Protein AF-A0AAD1CFP6-F1 (afdb_monomer_lite)

Secondary structure (DSSP, 8-state):
----------EEEEE-HHHHHHHHHHTGGGGGGEEEEEE----SHHHHHHHHHH----HHHHHHHHHHT--S--HHHHHHH-B--SSSTTTT-BHHHHHHHHHHHH-SSHHHHHHHHHHHTT------EEEEEEEEEEEEETTEEEEEEEEEE--TT---

Radius of gyration: 17.4 Å; chains: 1; bounding box: 43×38×61 Å

Foldseek 3Di:
DDPPPPPLAQAEAEEWAQVQLVVLLVCLVVFASYAYEHAQPDLDFQLVVLCVVFNDGSCRGVLRSLLSLQPDDDPLSCLLQDQDPDDDDSHRHRRVRVQLVVCVVVDQASQVSVVVSCVSSVRRRNHRYFYWHWDWDWDDDPPDIDIDIDTDRDDGDDDD

InterPro domains:
  IPR002882 2-phospho-L-lactate transferase CofD [PF01933] (11-125)
  IPR010119 Gluconeogenesis factor [PTHR30135] (4-128)
  IPR038136 CofD-like domain superfamily [G3DSA:3.40.50.10680] (1-131)
  IPR038136 CofD-like domain superfamily [SSF142338] (8-125)

Structure (mmCIF, N/CA/C/O backbone):
data_AF-A0AAD1CFP6-F1
#
_entry.id   AF-A0AAD1CFP6-F1
#
loop_
_atom_site.group_PDB
_atom_site.id
_atom_site.type_symbol
_atom_site.label_atom_id
_atom_site.label_alt_id
_atom_site.label_comp_id
_atom_site.label_asym_id
_atom_site.label_entity_id
_atom_site.label_seq_id
_atom_site.pdbx_PDB_ins_code
_atom_site.Cartn_x
_atom_site.Cartn_y
_atom_site.Cartn_z
_atom_site.occupancy
_atom_site.B_iso_or_equiv
_atom_site.auth_seq_id
_atom_site.auth_comp_id
_atom_site.auth_asym_id
_atom_site.auth_atom_id
_atom_site.pdbx_PDB_model_num
ATOM 1 N N . MET A 1 1 ? -12.525 19.223 32.749 1.00 36.16 1 MET A N 1
ATOM 2 C CA . MET A 1 1 ? -12.379 17.835 32.262 1.00 36.16 1 MET A CA 1
ATOM 3 C C . MET A 1 1 ? -13.543 17.554 31.327 1.00 36.16 1 MET A C 1
ATOM 5 O O . MET A 1 1 ? -14.666 17.456 31.801 1.00 36.16 1 MET A O 1
ATOM 9 N N . VAL A 1 2 ? -13.318 17.545 30.011 1.00 38.16 2 VAL A N 1
ATOM 10 C CA . VAL A 1 2 ? -14.375 17.195 29.050 1.00 38.16 2 VAL A CA 1
ATOM 11 C C . VAL A 1 2 ? -14.460 15.676 29.011 1.00 38.16 2 VAL A C 1
ATOM 13 O O . VAL A 1 2 ? -13.515 15.008 28.607 1.00 38.16 2 VAL A O 1
ATOM 16 N N . ASN A 1 3 ? -15.576 15.146 29.498 1.00 40.00 3 A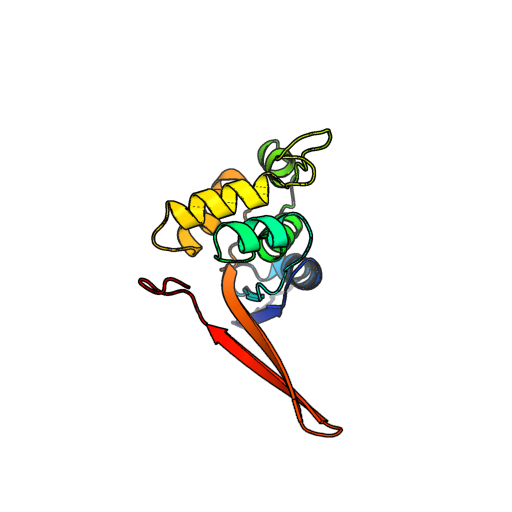SN A N 1
ATOM 17 C CA . ASN A 1 3 ? -15.894 13.729 29.458 1.00 40.00 3 ASN A CA 1
ATOM 18 C C . ASN A 1 3 ? -16.368 13.384 28.038 1.00 40.00 3 ASN A C 1
ATOM 20 O O . ASN A 1 3 ? -17.539 13.575 27.705 1.00 40.00 3 ASN A O 1
ATOM 24 N N . THR A 1 4 ? -15.460 12.952 27.164 1.00 45.81 4 THR A N 1
ATOM 25 C CA . THR A 1 4 ? -15.834 12.432 25.849 1.00 45.81 4 THR A CA 1
ATOM 26 C C . THR A 1 4 ? -16.224 10.968 25.999 1.00 45.81 4 THR A C 1
ATOM 28 O O . THR A 1 4 ? -15.408 10.064 25.858 1.00 45.81 4 THR A O 1
ATOM 31 N N . ASN A 1 5 ? -17.514 10.725 26.243 1.00 44.97 5 ASN A N 1
ATOM 32 C CA . ASN A 1 5 ? -18.151 9.472 25.847 1.00 44.97 5 ASN A CA 1
ATOM 33 C C . ASN A 1 5 ? -17.998 9.334 24.322 1.00 44.97 5 ASN A C 1
ATOM 35 O O . ASN A 1 5 ? -18.888 9.708 23.554 1.00 44.97 5 ASN A O 1
ATOM 39 N N . THR A 1 6 ? -16.846 8.855 23.854 1.00 50.62 6 THR A N 1
ATOM 40 C CA . THR A 1 6 ? -16.657 8.459 22.464 1.00 50.62 6 THR A CA 1
ATOM 41 C C . THR A 1 6 ? -17.505 7.217 22.257 1.00 50.62 6 THR A C 1
ATOM 43 O O . THR A 1 6 ? -17.129 6.095 22.585 1.00 50.62 6 THR A O 1
ATOM 46 N N . SER A 1 7 ? -18.716 7.435 21.742 1.00 53.25 7 SER A N 1
ATOM 47 C CA . SER A 1 7 ? -19.558 6.388 21.170 1.00 53.25 7 SER A CA 1
ATOM 48 C C . SER A 1 7 ? -18.679 5.389 20.417 1.00 53.25 7 SER A C 1
ATOM 50 O O . SER A 1 7 ? -17.833 5.823 19.633 1.00 53.25 7 SER A O 1
ATOM 52 N N . ASN A 1 8 ? -18.895 4.096 20.649 1.00 65.62 8 ASN A N 1
ATOM 53 C CA . ASN A 1 8 ? -18.212 2.946 20.050 1.00 65.62 8 ASN A CA 1
ATOM 54 C C . ASN A 1 8 ? -18.407 2.886 18.514 1.00 65.62 8 ASN A C 1
ATOM 56 O O . ASN A 1 8 ? -19.021 1.967 17.977 1.00 65.62 8 ASN A O 1
ATOM 60 N N . LYS A 1 9 ? -17.970 3.924 17.798 1.00 71.38 9 LYS A N 1
ATOM 61 C CA . LYS A 1 9 ? -18.155 4.111 16.362 1.00 71.38 9 LYS A CA 1
ATOM 62 C C . LYS A 1 9 ? -17.048 3.366 15.646 1.00 71.38 9 LYS A C 1
ATOM 64 O O . LYS A 1 9 ? -15.893 3.764 15.703 1.00 71.38 9 LYS A O 1
ATOM 69 N N . LYS A 1 10 ? -17.410 2.292 14.955 1.00 77.62 10 LYS A N 1
ATOM 70 C CA . LYS A 1 10 ? -16.525 1.622 14.003 1.00 77.62 10 LYS A CA 1
ATOM 71 C C . LYS A 1 10 ? -16.559 2.397 12.688 1.00 77.62 10 LYS A C 1
ATOM 73 O O . LYS A 1 10 ? -17.630 2.582 12.115 1.00 77.62 10 LYS A O 1
ATOM 78 N N . ILE A 1 11 ? -15.402 2.868 12.237 1.00 79.31 11 ILE A N 1
ATOM 79 C CA . ILE A 1 11 ? -15.246 3.670 11.022 1.00 79.31 11 ILE A CA 1
ATOM 80 C C . ILE A 1 11 ? -14.492 2.826 9.998 1.00 79.31 11 ILE A C 1
ATOM 82 O O . ILE A 1 11 ? -13.393 2.349 10.267 1.00 79.31 11 ILE A O 1
ATOM 86 N N . VAL A 1 12 ? -15.066 2.649 8.810 1.00 80.38 12 VAL A N 1
ATOM 87 C CA . VAL A 1 12 ? -14.399 1.966 7.695 1.00 80.38 12 VAL A CA 1
ATOM 88 C C . VAL A 1 12 ? -14.172 2.976 6.579 1.00 80.38 12 VAL A C 1
ATOM 90 O O . VAL A 1 12 ? -15.126 3.538 6.047 1.00 80.38 12 VAL A O 1
ATOM 93 N N . ALA A 1 13 ? -12.909 3.206 6.231 1.00 79.94 13 ALA A N 1
ATOM 94 C CA . ALA A 1 13 ? -12.512 4.056 5.119 1.00 79.94 13 ALA A CA 1
ATOM 95 C C . ALA A 1 13 ? -12.054 3.175 3.952 1.00 79.94 13 ALA A C 1
ATOM 97 O O . ALA A 1 13 ? -11.138 2.368 4.099 1.00 79.94 13 ALA A O 1
ATOM 98 N N . ILE A 1 14 ? -12.690 3.325 2.791 1.00 81.50 14 ILE A N 1
ATOM 99 C CA . ILE A 1 14 ? -12.383 2.553 1.582 1.00 81.50 14 ILE A CA 1
ATOM 100 C C . ILE A 1 14 ? -11.850 3.511 0.523 1.00 81.50 14 ILE A C 1
ATOM 102 O O . ILE A 1 14 ? -12.450 4.551 0.262 1.00 81.50 14 ILE A O 1
ATOM 106 N N . GLY A 1 15 ? -10.724 3.176 -0.097 1.00 80.06 15 GLY A N 1
ATOM 107 C CA . GLY A 1 15 ? -10.111 4.039 -1.103 1.00 80.06 15 GLY A CA 1
ATOM 108 C C . GLY A 1 15 ? -8.746 3.535 -1.537 1.00 80.06 15 GLY A C 1
ATOM 109 O O . GLY A 1 15 ? -8.427 2.368 -1.359 1.00 80.06 15 GLY A O 1
ATOM 110 N N . GLY A 1 16 ? -7.911 4.404 -2.097 1.00 78.69 16 GLY A N 1
ATOM 111 C CA . GLY A 1 16 ? -6.562 4.035 -2.518 1.00 78.69 16 GLY A CA 1
ATOM 112 C C . GLY A 1 16 ? -5.595 5.211 -2.496 1.00 78.69 16 GLY A C 1
ATOM 113 O O . GLY A 1 16 ? -5.985 6.372 -2.343 1.00 78.69 16 GLY A O 1
ATOM 114 N N . GLY A 1 17 ? -4.313 4.889 -2.654 1.00 76.38 17 GLY A N 1
ATOM 115 C CA . GLY A 1 17 ? -3.229 5.856 -2.787 1.00 76.38 17 GLY A CA 1
ATOM 116 C C . GLY A 1 17 ? -3.132 6.845 -1.624 1.00 76.38 17 GLY A C 1
ATOM 117 O O . GLY A 1 17 ? -3.337 6.501 -0.463 1.00 76.38 17 GLY A O 1
ATOM 118 N N . HIS A 1 18 ? -2.795 8.090 -1.955 1.00 80.56 18 HIS A N 1
ATOM 119 C CA . HIS A 1 18 ? -2.545 9.148 -0.976 1.00 80.56 18 HIS A CA 1
ATOM 120 C C . HIS A 1 18 ? -3.818 9.629 -0.268 1.00 80.56 18 HIS A C 1
ATOM 122 O O . HIS A 1 18 ? -3.755 10.017 0.894 1.00 80.56 18 HIS A O 1
ATOM 128 N N . GLY A 1 19 ? -4.969 9.610 -0.954 1.00 84.25 19 GLY A N 1
ATOM 129 C CA . GLY A 1 19 ? -6.230 10.116 -0.406 1.00 84.25 19 GLY A CA 1
ATOM 130 C C . GLY A 1 19 ? -6.687 9.315 0.810 1.00 84.25 19 GLY A C 1
ATOM 131 O O . GLY A 1 19 ? -6.961 9.893 1.858 1.00 84.25 19 GLY A O 1
ATOM 132 N N . LEU A 1 20 ? -6.676 7.982 0.695 1.00 85.25 20 LEU A N 1
ATOM 133 C CA . LEU A 1 20 ? -7.005 7.108 1.820 1.00 85.25 20 LEU A CA 1
ATOM 134 C C . LEU A 1 20 ? -5.994 7.261 2.965 1.00 85.25 20 LEU A C 1
ATOM 136 O O . LEU A 1 20 ? -6.404 7.379 4.114 1.00 85.25 20 LEU A O 1
ATOM 140 N N . GLY A 1 21 ? -4.694 7.334 2.656 1.00 82.31 21 GLY A N 1
ATOM 141 C CA . GLY A 1 21 ? -3.652 7.536 3.667 1.00 82.31 21 GLY A CA 1
ATOM 142 C C . GLY A 1 21 ? -3.842 8.819 4.484 1.00 82.31 21 GLY A C 1
ATOM 143 O O . GLY A 1 21 ? -3.745 8.783 5.706 1.00 82.31 21 GLY A O 1
ATOM 144 N N . ARG A 1 22 ? -4.202 9.934 3.833 1.00 86.19 22 ARG A N 1
ATOM 145 C CA . ARG A 1 22 ? -4.501 11.207 4.515 1.00 86.19 22 ARG A CA 1
ATOM 146 C C . ARG A 1 22 ? -5.748 11.137 5.390 1.00 86.19 22 ARG A C 1
ATOM 148 O O . ARG A 1 22 ? -5.724 11.648 6.503 1.00 86.19 22 ARG A O 1
ATOM 155 N N . ILE A 1 23 ? -6.817 10.499 4.907 1.00 85.81 23 ILE A N 1
ATOM 156 C CA . ILE A 1 23 ? -8.045 10.310 5.695 1.00 85.81 23 ILE A CA 1
ATOM 157 C C . ILE A 1 23 ? -7.736 9.485 6.943 1.00 85.81 23 ILE A C 1
ATOM 159 O O . ILE A 1 23 ? -8.099 9.882 8.045 1.00 85.81 23 ILE A O 1
ATOM 163 N N . LEU A 1 24 ? -7.024 8.370 6.782 1.00 83.88 24 LEU A N 1
ATOM 164 C CA . LEU A 1 24 ? -6.634 7.521 7.901 1.00 83.88 24 LEU A CA 1
ATOM 165 C C . LEU A 1 24 ? -5.747 8.285 8.891 1.00 83.88 24 LEU A C 1
ATOM 167 O O . LEU A 1 24 ? -6.045 8.276 10.079 1.00 83.88 24 LEU A O 1
ATOM 171 N N . SER A 1 25 ? -4.739 9.018 8.412 1.00 82.81 25 SER A N 1
ATOM 172 C CA . SER A 1 25 ? -3.896 9.870 9.260 1.00 82.81 25 SER A CA 1
ATOM 173 C C . SER A 1 25 ? -4.709 10.925 10.025 1.00 82.81 25 SER A C 1
ATOM 175 O O . SER A 1 25 ? -4.491 11.097 11.215 1.00 82.81 25 SER A O 1
ATOM 177 N N . SER A 1 26 ? -5.714 11.559 9.407 1.00 85.12 26 SER A N 1
ATOM 178 C CA . SER A 1 26 ? -6.598 12.513 10.104 1.00 85.12 26 SER A CA 1
ATOM 179 C C . SER A 1 26 ? -7.533 11.869 11.135 1.00 85.12 26 SER A C 1
ATOM 181 O O . SER A 1 26 ?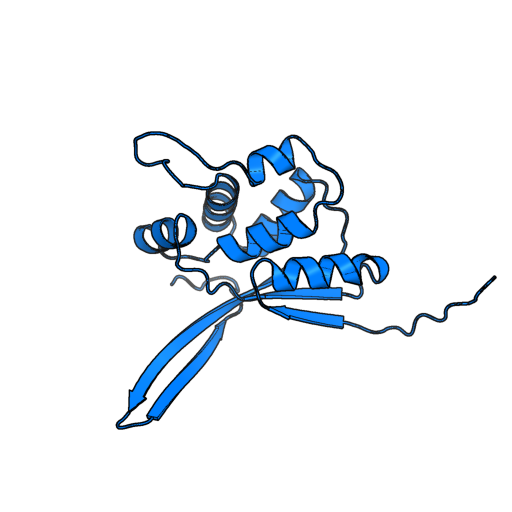 -8.060 12.550 12.008 1.00 85.12 26 SER A O 1
ATOM 183 N N . LEU A 1 27 ? -7.754 10.557 11.024 1.00 82.19 27 LEU A N 1
ATOM 184 C CA . LEU A 1 27 ? -8.569 9.766 11.942 1.00 82.19 27 LEU A CA 1
ATOM 185 C C . LEU A 1 27 ? -7.705 8.984 12.944 1.00 82.19 27 LEU A C 1
ATOM 187 O O . LEU A 1 27 ? -8.229 8.097 13.621 1.00 82.19 27 LEU A O 1
ATOM 191 N N . SER A 1 28 ? -6.407 9.292 13.060 1.00 77.75 28 SER A N 1
ATOM 192 C CA . SER A 1 28 ? -5.484 8.574 13.948 1.00 77.75 28 SER A CA 1
ATOM 193 C C . SER A 1 28 ? -5.951 8.565 15.406 1.00 77.75 28 SER A C 1
ATOM 195 O O . SER A 1 28 ? -5.771 7.560 16.092 1.00 77.75 28 SER A O 1
ATOM 197 N N . ASP A 1 29 ? -6.629 9.629 15.847 1.00 79.81 29 ASP A N 1
ATOM 198 C CA . ASP A 1 29 ? -7.173 9.786 17.206 1.00 79.81 29 ASP A CA 1
ATOM 199 C C . ASP A 1 29 ? -8.237 8.735 17.569 1.00 79.81 29 ASP A C 1
ATOM 201 O O . ASP A 1 29 ? -8.446 8.431 18.742 1.00 79.81 29 ASP A O 1
ATOM 205 N N . TYR A 1 30 ? -8.894 8.136 16.570 1.00 75.31 30 TYR A N 1
ATOM 206 C CA . TYR A 1 30 ? -9.867 7.055 16.767 1.00 75.31 30 TYR A CA 1
ATOM 207 C C . TYR A 1 30 ? -9.204 5.667 16.880 1.00 75.31 30 TYR A C 1
ATOM 209 O O . TYR A 1 30 ? -9.874 4.674 17.180 1.00 75.31 30 TYR A O 1
ATOM 217 N N . GLY A 1 31 ? -7.890 5.570 16.652 1.00 74.50 31 GLY A N 1
ATOM 218 C CA . GLY A 1 31 ? -7.092 4.364 16.873 1.00 74.50 31 GLY A CA 1
ATOM 219 C C . GLY A 1 31 ? -7.671 3.103 16.221 1.00 74.50 31 GLY A C 1
ATOM 220 O O . GLY A 1 31 ? -7.967 3.069 15.029 1.00 74.50 31 GLY A O 1
ATOM 221 N N . SER A 1 32 ? -7.856 2.043 17.015 1.00 72.06 32 SER A N 1
ATOM 222 C CA . SER A 1 32 ? -8.348 0.725 16.566 1.00 72.06 32 SER A CA 1
ATOM 223 C C . SER A 1 32 ? -9.811 0.706 16.104 1.00 72.06 32 SER A C 1
ATOM 225 O O . SER A 1 32 ? -10.319 -0.330 15.665 1.00 72.06 32 SER A O 1
ATOM 227 N N . GLN A 1 33 ? -10.524 1.827 16.216 1.00 72.94 33 GLN A N 1
ATOM 228 C CA . GLN A 1 33 ? -11.895 1.950 15.732 1.00 72.94 33 GLN A CA 1
ATOM 229 C C . GLN A 1 33 ? -11.967 2.235 14.228 1.00 72.94 33 GLN A C 1
ATOM 231 O O . GLN A 1 33 ? -13.043 2.094 13.645 1.00 72.94 33 GLN A O 1
ATOM 236 N N . VAL A 1 34 ? -10.843 2.592 13.600 1.00 73.69 34 VAL A N 1
ATOM 237 C CA . VAL A 1 34 ? -10.754 2.878 12.167 1.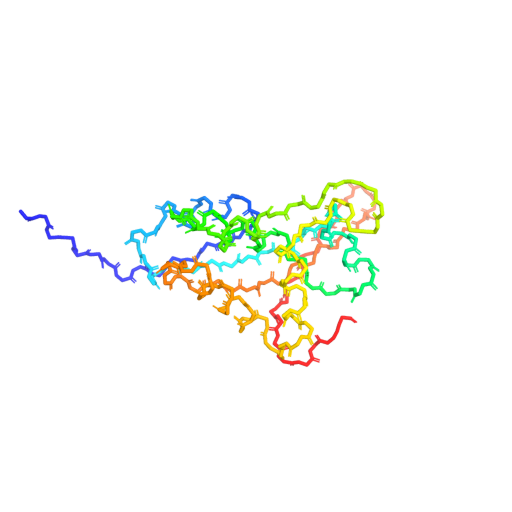00 73.69 34 VAL A CA 1
ATOM 238 C C . VAL A 1 34 ? -10.178 1.667 11.431 1.00 73.69 34 VAL A C 1
ATOM 240 O O . VAL A 1 34 ? -9.228 1.031 11.873 1.00 73.69 34 VAL A O 1
ATOM 243 N N . THR A 1 35 ? -10.763 1.308 10.296 1.00 78.00 35 THR A N 1
ATOM 244 C CA . THR A 1 35 ? -10.250 0.263 9.401 1.00 78.00 35 THR A CA 1
ATOM 245 C C . THR A 1 35 ? -10.089 0.843 8.008 1.00 78.00 35 THR A C 1
ATOM 247 O O . THR A 1 35 ? -11.019 1.443 7.469 1.00 78.00 35 THR A O 1
ATOM 250 N N . GLY A 1 36 ? -8.901 0.673 7.434 1.00 77.44 36 GLY A N 1
ATOM 251 C CA . GLY A 1 36 ? -8.601 1.088 6.071 1.00 77.44 36 GLY A CA 1
ATOM 252 C C . GLY A 1 36 ? -8.726 -0.092 5.120 1.00 77.44 36 GLY A C 1
ATOM 253 O O . GLY A 1 36 ? -8.019 -1.082 5.283 1.00 77.44 36 GLY A O 1
ATOM 254 N N . ILE A 1 37 ? -9.587 0.018 4.113 1.00 79.50 37 ILE A N 1
ATOM 255 C CA . ILE A 1 37 ? -9.662 -0.943 3.012 1.00 79.50 37 ILE A CA 1
ATOM 256 C C . ILE A 1 37 ? -9.013 -0.309 1.786 1.00 79.50 37 ILE A C 1
ATOM 258 O O . ILE A 1 37 ? -9.570 0.605 1.170 1.00 79.50 37 ILE A O 1
ATOM 262 N N . VAL A 1 38 ? -7.822 -0.795 1.438 1.00 78.31 38 VAL A N 1
ATOM 263 C CA . VAL A 1 38 ? -7.041 -0.253 0.323 1.00 78.31 38 VAL A CA 1
ATOM 264 C C . VAL A 1 38 ? -7.394 -0.998 -0.962 1.00 78.31 38 VAL A C 1
ATOM 266 O O . VAL A 1 38 ? -7.097 -2.183 -1.104 1.00 78.31 38 VAL A O 1
ATOM 269 N N . ALA A 1 39 ? -7.986 -0.279 -1.913 1.00 76.06 39 ALA A N 1
ATOM 270 C CA . ALA A 1 39 ? -8.206 -0.705 -3.284 1.00 76.06 39 ALA A CA 1
ATOM 271 C C . ALA A 1 39 ? -6.899 -0.605 -4.083 1.00 76.06 39 ALA A C 1
ATOM 273 O O . ALA A 1 39 ? -6.336 0.477 -4.270 1.00 76.06 39 ALA A O 1
ATOM 274 N N . THR A 1 40 ? -6.411 -1.740 -4.578 1.00 71.31 40 THR A N 1
ATOM 275 C CA . THR A 1 40 ? -5.143 -1.836 -5.318 1.00 71.31 40 THR A CA 1
ATOM 276 C C . THR A 1 40 ? -5.369 -1.787 -6.828 1.00 71.31 40 THR A 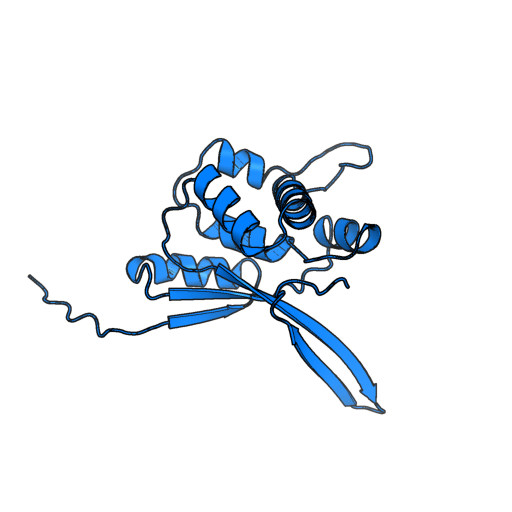C 1
ATOM 278 O O . THR A 1 40 ? -5.357 -2.797 -7.531 1.00 71.31 40 THR A O 1
ATOM 281 N N . THR A 1 41 ? -5.602 -0.580 -7.345 1.00 68.62 41 THR A N 1
ATOM 282 C CA . THR A 1 41 ? -5.882 -0.357 -8.778 1.00 68.62 41 THR A CA 1
ATOM 283 C C . THR A 1 41 ? -4.704 0.262 -9.535 1.00 68.62 41 THR A C 1
ATOM 285 O O . THR A 1 41 ? -4.814 0.526 -10.731 1.00 68.62 41 THR A O 1
ATOM 288 N N . ASP A 1 42 ? -3.567 0.464 -8.859 1.00 69.81 42 ASP A N 1
ATOM 289 C CA . ASP A 1 42 ? -2.366 1.062 -9.442 1.00 69.81 42 ASP A CA 1
ATOM 290 C C . ASP A 1 42 ? -1.715 0.123 -10.466 1.00 69.81 42 ASP A C 1
ATOM 292 O O . ASP A 1 42 ? -1.232 -0.954 -10.127 1.00 69.81 42 ASP A O 1
ATOM 296 N N . ASN A 1 43 ? -1.662 0.556 -11.722 1.00 64.25 43 ASN A N 1
ATOM 297 C CA . ASN A 1 43 ? -0.993 -0.162 -12.808 1.00 64.25 43 ASN A CA 1
ATOM 298 C C . ASN A 1 43 ? 0.158 0.659 -13.417 1.00 64.25 43 ASN A C 1
ATOM 300 O O . ASN A 1 43 ? 0.648 0.320 -14.491 1.00 64.25 43 ASN A O 1
ATOM 304 N N . GLY A 1 44 ? 0.581 1.754 -12.774 1.00 70.75 44 GLY A N 1
ATOM 305 C CA . GLY A 1 44 ? 1.584 2.675 -13.309 1.00 70.75 44 GLY A CA 1
ATOM 306 C C . GLY A 1 44 ? 3.008 2.422 -12.802 1.00 70.75 44 GLY A C 1
ATOM 307 O O . GLY A 1 44 ? 3.229 1.873 -11.721 1.00 70.75 44 GLY A O 1
ATOM 308 N N . GLY A 1 45 ? 4.004 2.861 -13.579 1.00 83.69 45 GLY A N 1
ATOM 309 C CA . GLY A 1 45 ? 5.411 2.932 -13.166 1.00 83.69 45 GLY A CA 1
ATOM 310 C C . GLY A 1 45 ? 5.978 1.617 -12.616 1.00 83.69 45 GLY A C 1
ATOM 311 O O . GLY A 1 45 ? 5.893 0.570 -13.252 1.00 83.69 45 GLY A O 1
ATOM 312 N N . SER A 1 46 ? 6.572 1.677 -11.419 1.00 82.44 46 SER A N 1
ATOM 313 C CA . SER A 1 46 ? 7.161 0.511 -10.743 1.00 82.44 46 SER A CA 1
ATOM 314 C C . SER A 1 46 ? 6.139 -0.598 -10.477 1.00 82.44 46 SER A C 1
ATOM 316 O O . SER A 1 46 ? 6.455 -1.761 -10.711 1.00 82.44 46 SER A O 1
ATOM 318 N N . THR A 1 47 ? 4.933 -0.248 -10.017 1.00 82.81 47 THR A N 1
ATOM 319 C CA . THR A 1 47 ? 3.860 -1.206 -9.708 1.00 82.81 47 THR A CA 1
ATOM 320 C C . THR A 1 47 ? 3.390 -1.921 -10.974 1.00 82.81 47 THR A C 1
ATOM 322 O O . THR A 1 47 ? 3.275 -3.143 -10.989 1.00 82.81 47 THR A O 1
ATOM 325 N N . GLY A 1 48 ? 3.195 -1.164 -12.060 1.00 83.31 48 GLY A N 1
ATOM 326 C CA . GLY A 1 48 ? 2.810 -1.701 -13.365 1.00 83.31 48 GLY A CA 1
ATOM 327 C C . GLY A 1 48 ? 3.826 -2.686 -13.933 1.00 83.31 48 GLY A C 1
ATOM 328 O O . GLY A 1 48 ? 3.445 -3.768 -14.368 1.00 83.31 48 GLY A O 1
ATOM 329 N N . ARG A 1 49 ? 5.124 -2.354 -13.869 1.00 86.50 49 ARG A N 1
ATOM 330 C CA . ARG A 1 49 ? 6.191 -3.252 -14.342 1.00 86.50 49 ARG A CA 1
ATOM 331 C C . ARG A 1 49 ? 6.252 -4.554 -13.551 1.00 86.50 49 ARG A C 1
ATOM 333 O O . ARG A 1 49 ? 6.309 -5.617 -14.152 1.00 86.50 49 ARG A O 1
ATOM 340 N N . ILE A 1 50 ? 6.186 -4.478 -12.219 1.00 84.06 50 ILE A N 1
ATOM 341 C CA . ILE A 1 50 ? 6.150 -5.665 -11.347 1.00 84.06 50 ILE A CA 1
ATOM 342 C C . ILE A 1 50 ? 4.973 -6.563 -11.741 1.00 84.06 50 ILE A C 1
ATOM 344 O O . ILE A 1 50 ? 5.163 -7.755 -11.974 1.00 84.06 50 ILE A O 1
ATOM 348 N N . ARG A 1 51 ? 3.782 -5.970 -11.885 1.00 80.94 51 ARG A N 1
ATOM 349 C CA . ARG A 1 51 ? 2.55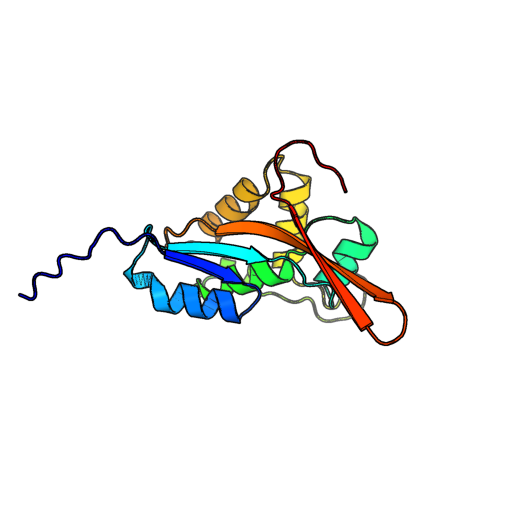3 -6.688 -12.226 1.00 80.94 51 ARG A CA 1
ATOM 350 C C . ARG A 1 51 ? 2.584 -7.298 -13.627 1.00 80.94 51 ARG A C 1
ATOM 352 O O . ARG A 1 51 ? 2.060 -8.389 -13.816 1.00 80.94 51 ARG A O 1
ATOM 359 N N . ALA A 1 52 ? 3.193 -6.619 -14.596 1.00 81.75 52 ALA A N 1
ATOM 360 C CA . ALA A 1 52 ? 3.365 -7.145 -15.948 1.00 81.75 52 ALA A CA 1
ATOM 361 C C . ALA A 1 52 ? 4.306 -8.359 -15.980 1.00 81.75 52 ALA A C 1
ATOM 363 O O . ALA A 1 52 ? 4.068 -9.280 -16.753 1.00 81.75 52 ALA A O 1
ATOM 364 N N . CYS A 1 53 ? 5.341 -8.378 -15.132 1.00 80.69 53 CYS A N 1
ATOM 365 C CA . CYS A 1 53 ? 6.313 -9.470 -15.102 1.00 80.69 53 CYS A CA 1
ATOM 366 C C . CYS A 1 53 ? 5.828 -10.711 -14.340 1.00 80.69 53 CYS A C 1
ATOM 368 O O . CYS A 1 53 ? 6.125 -11.820 -14.767 1.00 80.69 53 CYS A O 1
ATOM 370 N N . GLN A 1 54 ? 5.129 -10.548 -13.211 1.00 76.69 54 GLN A N 1
ATOM 371 C CA . GLN A 1 54 ? 4.799 -11.679 -12.323 1.00 76.69 54 GLN A CA 1
ATOM 372 C C . GLN A 1 54 ? 3.323 -11.766 -11.904 1.00 76.69 54 GLN A C 1
ATOM 374 O O . GLN A 1 54 ? 2.959 -12.617 -11.098 1.00 76.69 54 GLN A O 1
ATOM 379 N N . GLY A 1 55 ? 2.456 -10.891 -12.421 1.00 76.00 55 GLY A N 1
ATOM 380 C CA . GLY A 1 55 ? 1.090 -10.760 -11.915 1.00 76.00 55 GLY A CA 1
ATOM 381 C C . GLY A 1 55 ? 1.072 -10.182 -10.497 1.00 76.00 55 GLY A C 1
ATOM 382 O O . GLY A 1 55 ? 1.941 -9.395 -10.126 1.00 76.00 55 GLY A O 1
ATOM 383 N N . GLY A 1 56 ? 0.071 -10.541 -9.694 1.00 75.38 56 GLY A N 1
ATOM 384 C CA . GLY A 1 56 ? 0.068 -10.178 -8.275 1.00 75.38 56 GLY A CA 1
ATOM 385 C C . GLY A 1 56 ? -0.707 -8.913 -7.897 1.00 75.38 56 GLY A C 1
ATOM 386 O O . GLY A 1 56 ? -1.383 -8.268 -8.711 1.00 75.38 56 GLY A O 1
ATOM 387 N N . ILE A 1 57 ? -0.597 -8.573 -6.609 1.00 73.12 57 ILE A N 1
ATOM 388 C CA . ILE A 1 57 ? -1.172 -7.364 -6.015 1.00 73.12 57 ILE A CA 1
ATOM 389 C C . ILE A 1 57 ? -0.382 -6.129 -6.464 1.00 73.12 57 ILE A C 1
ATOM 391 O O . ILE A 1 57 ? 0.845 -6.076 -6.409 1.00 73.12 57 ILE A O 1
ATOM 395 N N . ALA A 1 58 ? -1.108 -5.075 -6.833 1.00 77.75 58 ALA A N 1
ATOM 396 C CA . ALA A 1 58 ? -0.542 -3.752 -7.047 1.00 77.75 58 ALA A CA 1
ATOM 397 C C . ALA A 1 58 ? -0.208 -3.060 -5.709 1.00 77.75 58 ALA A C 1
ATOM 399 O O . ALA A 1 58 ? -1.038 -2.361 -5.124 1.00 77.75 58 ALA A O 1
ATOM 400 N N . TRP A 1 59 ? 1.024 -3.237 -5.227 1.00 82.19 59 TRP A N 1
ATOM 401 C CA . TRP A 1 59 ? 1.468 -2.754 -3.911 1.00 82.19 59 TRP A CA 1
ATOM 402 C C . TRP A 1 59 ? 1.629 -1.231 -3.779 1.00 82.19 59 TRP A C 1
ATOM 404 O O . TRP A 1 59 ? 1.648 -0.717 -2.660 1.00 82.19 59 TRP A O 1
ATOM 414 N N . GLY A 1 60 ? 1.686 -0.484 -4.886 1.00 85.94 60 GLY A N 1
ATOM 415 C CA . GLY A 1 60 ? 1.980 0.954 -4.883 1.00 85.94 60 GLY A CA 1
ATOM 416 C C . GLY A 1 60 ? 1.023 1.810 -4.049 1.00 85.94 60 GLY A C 1
ATOM 417 O O . GLY A 1 60 ? 1.468 2.704 -3.324 1.00 85.94 60 GLY A O 1
ATOM 418 N N . TYR A 1 61 ? -0.284 1.542 -4.112 1.00 84.00 61 TYR A N 1
ATOM 419 C CA . TYR A 1 61 ? -1.274 2.263 -3.303 1.00 84.00 61 TYR A CA 1
ATOM 420 C C . TYR A 1 61 ? -1.228 1.886 -1.827 1.00 84.00 61 TYR A C 1
ATOM 422 O O . TYR A 1 61 ? -1.338 2.777 -0.989 1.00 84.00 61 TYR A O 1
ATOM 430 N N . THR A 1 62 ? -0.993 0.616 -1.507 1.00 81.31 62 THR A N 1
ATOM 431 C CA . THR A 1 62 ? -0.815 0.161 -0.123 1.00 81.31 62 THR A CA 1
ATOM 432 C C . THR A 1 62 ? 0.433 0.771 0.496 1.00 81.31 62 THR A C 1
ATOM 434 O O . THR A 1 62 ? 0.352 1.336 1.582 1.00 81.31 62 THR A O 1
ATOM 437 N N . ARG A 1 63 ? 1.562 0.763 -0.222 1.00 87.19 63 ARG A N 1
ATOM 438 C CA . ARG A 1 63 ? 2.798 1.428 0.204 1.00 87.19 63 ARG A CA 1
ATOM 439 C C . ARG A 1 63 ? 2.574 2.918 0.458 1.00 87.19 63 ARG A C 1
ATOM 441 O O . ARG A 1 63 ? 2.925 3.403 1.525 1.00 87.19 63 ARG A O 1
ATOM 448 N N . ASN A 1 64 ? 1.952 3.630 -0.488 1.00 86.25 64 ASN A N 1
ATOM 449 C CA . ASN A 1 64 ? 1.611 5.046 -0.311 1.00 86.25 64 ASN A CA 1
ATOM 450 C C . ASN A 1 64 ? 0.762 5.271 0.942 1.00 86.25 64 ASN A C 1
ATOM 452 O O . ASN A 1 64 ? 1.035 6.188 1.707 1.00 86.25 64 ASN A O 1
ATOM 456 N N . CYS A 1 65 ? -0.254 4.432 1.146 1.00 83.00 65 CYS A N 1
ATOM 457 C CA . CYS A 1 65 ? -1.116 4.508 2.314 1.00 83.00 65 CYS A CA 1
ATOM 458 C C . CYS A 1 65 ? -0.304 4.334 3.601 1.00 83.00 65 CYS A C 1
ATOM 460 O O . CYS A 1 65 ? -0.383 5.202 4.459 1.00 83.00 65 CYS A O 1
ATOM 462 N N . ILE A 1 66 ? 0.517 3.280 3.704 1.00 81.88 66 ILE A N 1
ATOM 463 C CA . ILE A 1 66 ? 1.390 3.022 4.861 1.00 81.88 66 ILE A CA 1
ATOM 464 C C . ILE A 1 66 ? 2.318 4.211 5.113 1.00 81.88 66 ILE A C 1
ATOM 466 O O . ILE A 1 66 ? 2.423 4.656 6.248 1.00 81.88 66 ILE A O 1
ATOM 470 N N . ASN A 1 67 ? 2.934 4.767 4.068 1.00 84.75 67 ASN A N 1
ATOM 471 C CA . ASN A 1 67 ? 3.840 5.903 4.206 1.00 84.75 67 ASN A CA 1
ATOM 472 C C . ASN A 1 67 ? 3.158 7.149 4.791 1.00 84.75 67 ASN A C 1
ATOM 474 O O . ASN A 1 67 ? 3.752 7.855 5.594 1.00 84.75 67 ASN A O 1
ATOM 478 N N . GLN A 1 68 ? 1.895 7.412 4.438 1.00 83.56 68 GLN A N 1
ATOM 479 C CA . GLN A 1 68 ? 1.139 8.527 5.027 1.00 83.56 68 GLN A CA 1
ATOM 480 C C . GLN A 1 68 ? 0.791 8.308 6.509 1.00 83.56 68 GLN A C 1
ATOM 482 O O . GLN A 1 68 ? 0.415 9.262 7.180 1.00 83.56 68 GLN A O 1
ATOM 487 N N . LEU A 1 69 ? 0.900 7.077 7.017 1.00 78.12 69 LEU A N 1
ATOM 488 C CA . LEU A 1 69 ? 0.691 6.760 8.433 1.00 78.12 69 LEU A CA 1
ATOM 489 C C . LEU A 1 69 ? 1.982 6.847 9.258 1.00 78.12 69 LEU A C 1
ATOM 491 O O . LEU A 1 69 ? 1.929 6.723 10.479 1.00 78.12 69 LEU A O 1
ATOM 495 N N . ILE A 1 70 ? 3.140 7.033 8.618 1.00 80.88 70 ILE A N 1
ATOM 496 C CA . ILE A 1 70 ? 4.419 7.192 9.312 1.00 80.88 70 ILE A CA 1
ATOM 497 C C . ILE A 1 70 ? 4.471 8.609 9.886 1.00 80.88 70 ILE A C 1
ATOM 499 O O . ILE A 1 70 ? 4.600 9.583 9.148 1.00 80.88 70 ILE A O 1
ATOM 503 N N . THR A 1 71 ? 4.375 8.723 11.209 1.00 75.56 71 THR A N 1
ATOM 504 C CA . THR A 1 71 ? 4.451 10.008 11.922 1.00 75.56 71 THR A CA 1
ATOM 505 C C . THR A 1 71 ? 5.887 10.414 12.243 1.00 75.56 71 THR A C 1
ATOM 507 O O . THR A 1 71 ? 6.193 11.602 12.289 1.00 75.56 71 THR A O 1
ATOM 510 N N . GLU A 1 72 ? 6.778 9.437 12.433 1.00 80.06 72 GLU A N 1
ATOM 511 C CA . GLU A 1 72 ? 8.184 9.655 12.776 1.00 80.06 72 GLU A CA 1
ATOM 512 C C . GLU A 1 72 ? 9.105 9.086 11.686 1.00 80.06 72 GLU A C 1
ATOM 514 O O . GLU A 1 72 ? 9.113 7.872 11.451 1.00 80.06 72 GLU A O 1
ATOM 519 N N . PRO A 1 73 ? 9.896 9.932 11.002 1.00 81.19 73 PRO A N 1
ATOM 520 C CA . PRO A 1 73 ? 10.878 9.465 10.035 1.00 81.19 73 PRO A CA 1
ATOM 521 C C . PRO A 1 73 ? 11.911 8.534 10.679 1.00 81.19 73 PRO A C 1
ATOM 523 O O . PRO A 1 73 ? 12.476 8.829 11.729 1.00 81.19 73 PRO A O 1
ATOM 526 N N . SER A 1 74 ? 12.210 7.423 10.013 1.00 85.06 74 SER A N 1
ATOM 527 C CA . SER A 1 74 ? 13.222 6.458 10.434 1.00 85.06 74 SER A CA 1
ATOM 528 C C . SER A 1 74 ? 14.039 5.973 9.240 1.00 85.06 74 SER A C 1
ATOM 530 O O . SER A 1 74 ? 13.674 6.170 8.081 1.00 85.06 74 SER A O 1
ATOM 532 N N . VAL A 1 75 ? 15.148 5.277 9.502 1.00 86.50 75 VAL A N 1
ATOM 533 C CA . VAL A 1 75 ? 15.896 4.597 8.431 1.00 86.50 75 VAL A CA 1
ATOM 534 C C . VAL A 1 75 ? 14.993 3.616 7.677 1.00 86.50 75 VAL A C 1
ATOM 536 O O . VAL A 1 75 ? 15.049 3.555 6.451 1.00 86.50 75 VAL A O 1
ATOM 539 N N . GLY A 1 76 ? 14.095 2.924 8.386 1.00 86.19 76 GLY A N 1
ATOM 540 C CA . GLY A 1 76 ? 13.098 2.049 7.774 1.00 86.19 76 GLY A CA 1
ATOM 541 C C . GLY A 1 76 ? 12.179 2.798 6.807 1.00 86.19 76 GLY A C 1
ATOM 542 O O . GLY A 1 76 ? 12.007 2.355 5.672 1.00 86.19 76 GLY A O 1
ATOM 543 N N . SER A 1 77 ? 11.638 3.955 7.207 1.00 85.25 77 SER A N 1
ATOM 544 C CA . SER A 1 77 ? 10.751 4.743 6.337 1.00 85.25 77 SER A CA 1
ATOM 545 C C . SER A 1 77 ? 11.485 5.300 5.117 1.00 85.25 77 SER A C 1
ATOM 547 O O . SER A 1 77 ? 10.939 5.299 4.016 1.00 85.25 77 SER A O 1
ATOM 549 N N . MET A 1 78 ? 12.752 5.699 5.275 1.00 88.06 78 MET A N 1
ATOM 550 C CA . MET A 1 78 ? 13.591 6.139 4.156 1.00 88.06 78 MET A CA 1
ATOM 551 C C . MET A 1 78 ? 13.846 5.013 3.148 1.00 88.06 78 MET A C 1
ATOM 553 O O . MET A 1 78 ? 13.739 5.234 1.943 1.00 88.06 78 MET A O 1
ATOM 557 N N . ILE A 1 79 ? 14.143 3.802 3.627 1.00 90.44 79 ILE A N 1
ATOM 558 C CA . ILE A 1 79 ? 14.333 2.615 2.781 1.00 90.44 79 ILE A CA 1
ATOM 559 C C . ILE A 1 79 ? 13.028 2.255 2.060 1.00 90.44 79 ILE A C 1
ATOM 561 O O . ILE A 1 79 ? 13.040 1.951 0.868 1.00 90.44 79 ILE A O 1
ATOM 565 N N . PHE A 1 80 ? 11.893 2.334 2.752 1.00 89.00 80 PHE A N 1
ATOM 566 C CA . PHE A 1 80 ? 10.584 2.010 2.187 1.00 89.00 80 PHE A CA 1
ATOM 567 C C . PHE A 1 80 ? 10.165 2.977 1.065 1.00 89.00 80 PHE A C 1
ATOM 569 O O . PHE A 1 80 ? 9.619 2.565 0.036 1.00 89.00 80 PHE A O 1
ATOM 576 N N . GLU A 1 81 ? 10.503 4.259 1.202 1.00 90.31 81 GLU A N 1
ATOM 577 C CA . GLU A 1 81 ? 10.253 5.278 0.178 1.00 90.31 81 GLU A CA 1
ATOM 578 C C . GLU A 1 81 ? 11.332 5.344 -0.908 1.00 90.31 81 GLU A C 1
ATOM 580 O O . GLU A 1 81 ? 11.121 5.974 -1.952 1.00 90.31 81 GLU A O 1
ATOM 585 N N . TYR A 1 82 ? 12.466 4.666 -0.713 1.00 92.94 82 TYR A N 1
ATOM 586 C CA . TYR A 1 82 ? 13.591 4.743 -1.630 1.00 92.94 82 TYR A CA 1
ATOM 587 C C . TYR A 1 82 ? 13.182 4.348 -3.051 1.00 92.94 82 TYR A C 1
ATOM 589 O O . TYR A 1 82 ? 12.606 3.285 -3.304 1.00 92.94 82 TYR A O 1
ATOM 597 N N . ARG A 1 83 ? 13.496 5.227 -4.005 1.00 93.62 83 ARG A N 1
ATOM 598 C CA . ARG A 1 83 ? 13.321 4.982 -5.434 1.00 93.62 83 ARG A CA 1
ATOM 599 C C . ARG A 1 83 ? 14.687 4.922 -6.087 1.00 93.62 83 ARG A C 1
ATOM 601 O O . ARG A 1 83 ? 15.417 5.911 -6.075 1.00 93.62 83 ARG A O 1
ATOM 608 N N . PHE A 1 84 ? 14.982 3.783 -6.698 1.00 94.19 84 PHE A N 1
ATOM 609 C CA . PHE A 1 84 ? 16.190 3.595 -7.482 1.00 94.19 84 PHE A CA 1
ATOM 610 C C . PHE A 1 84 ? 16.227 4.612 -8.628 1.00 94.19 84 PHE A C 1
ATOM 612 O O . PHE A 1 84 ? 15.244 4.794 -9.354 1.00 94.19 84 PHE A O 1
ATOM 619 N N . ARG A 1 85 ? 17.373 5.274 -8.777 1.00 93.25 85 ARG A N 1
ATOM 620 C CA . ARG A 1 85 ? 17.680 6.205 -9.865 1.00 93.25 85 ARG A CA 1
ATOM 621 C C . ARG A 1 85 ? 18.951 5.722 -10.550 1.00 93.25 85 ARG A C 1
ATOM 623 O O . ARG A 1 85 ? 19.869 5.283 -9.865 1.00 93.25 85 ARG A O 1
ATOM 630 N N . GLY A 1 86 ? 19.011 5.822 -11.872 1.00 90.19 86 GLY A N 1
ATOM 631 C CA . GLY A 1 86 ? 20.196 5.456 -12.644 1.00 90.19 86 GLY A CA 1
ATOM 632 C C . GLY A 1 86 ? 19.829 4.698 -13.909 1.00 90.19 86 GLY A C 1
ATOM 633 O O . GLY A 1 86 ? 18.739 4.869 -14.442 1.00 90.19 86 GLY A O 1
ATOM 634 N N . ASN A 1 87 ? 20.732 3.843 -14.374 1.00 88.00 87 ASN A N 1
ATOM 635 C CA . ASN A 1 87 ? 20.518 2.994 -15.542 1.00 88.00 87 ASN A CA 1
ATOM 636 C C . ASN A 1 87 ? 20.362 1.529 -15.102 1.00 88.00 87 ASN A C 1
ATOM 638 O O . ASN A 1 87 ? 20.867 1.143 -14.050 1.00 88.00 87 ASN A O 1
ATOM 642 N N . GLY A 1 88 ? 19.667 0.719 -15.904 1.00 89.19 88 GLY A N 1
ATOM 643 C CA . GLY A 1 88 ? 19.453 -0.711 -15.643 1.00 89.19 88 GLY A CA 1
ATOM 644 C C . GLY A 1 88 ? 18.053 -1.060 -15.128 1.00 89.19 88 GLY A C 1
ATOM 645 O O . GLY A 1 88 ? 17.161 -0.213 -15.061 1.00 89.19 88 GLY A O 1
ATOM 646 N N . GLU A 1 89 ? 17.859 -2.331 -14.774 1.00 88.19 89 GLU A N 1
ATOM 647 C CA . GLU A 1 89 ? 16.537 -2.928 -14.517 1.00 88.19 89 GLU A CA 1
ATOM 648 C C . GLU A 1 89 ? 15.830 -2.351 -13.290 1.00 88.19 89 GLU A C 1
ATOM 650 O O . GLU A 1 89 ? 14.611 -2.179 -13.280 1.00 88.19 89 GLU A O 1
ATOM 655 N N . LEU A 1 90 ? 16.596 -1.983 -12.261 1.00 91.06 90 LEU A N 1
ATOM 656 C CA . LEU A 1 90 ? 16.040 -1.384 -11.052 1.00 91.06 90 LEU A CA 1
ATOM 657 C C . LEU A 1 90 ? 15.606 0.069 -11.261 1.00 91.06 90 LEU A C 1
ATOM 659 O O . LEU A 1 90 ? 14.881 0.599 -10.421 1.00 91.06 90 LEU A O 1
ATOM 663 N N . ASN A 1 91 ? 15.990 0.730 -12.359 1.00 92.44 91 ASN A N 1
ATOM 664 C CA . ASN A 1 91 ? 15.708 2.150 -12.540 1.00 92.44 91 ASN A CA 1
ATOM 665 C C . ASN A 1 91 ? 14.206 2.466 -12.425 1.00 92.44 91 ASN A C 1
ATOM 667 O O . ASN A 1 91 ? 13.339 1.884 -13.087 1.00 92.44 91 ASN A O 1
ATOM 671 N N . GLY A 1 92 ? 13.875 3.409 -11.547 1.00 90.12 92 GLY A N 1
ATOM 672 C CA . GLY A 1 92 ? 12.507 3.824 -11.279 1.00 90.12 92 GLY A CA 1
ATOM 673 C C . GLY A 1 92 ? 11.689 2.840 -10.438 1.00 90.12 92 GLY A C 1
ATOM 674 O O . GLY A 1 92 ? 10.541 3.173 -10.126 1.00 90.12 92 GLY A O 1
ATOM 675 N N . HIS A 1 93 ? 12.227 1.681 -10.030 1.00 92.38 93 HIS A N 1
ATOM 676 C CA . HIS A 1 93 ? 11.580 0.849 -9.014 1.00 92.38 93 HIS A CA 1
ATOM 677 C C . HIS A 1 93 ? 11.623 1.537 -7.650 1.00 92.38 93 HIS A C 1
ATOM 679 O O . HIS A 1 93 ? 12.565 2.259 -7.325 1.00 92.38 93 HIS A O 1
ATOM 685 N N . ASN A 1 94 ? 10.579 1.330 -6.853 1.00 92.62 94 ASN A N 1
ATOM 686 C CA . ASN A 1 94 ? 10.594 1.692 -5.441 1.00 92.62 94 ASN A CA 1
ATOM 687 C C . ASN A 1 94 ? 10.906 0.438 -4.612 1.00 92.62 94 ASN A C 1
ATOM 689 O O . ASN A 1 94 ? 10.345 -0.628 -4.869 1.00 92.62 94 ASN A O 1
ATOM 693 N N . LEU A 1 95 ? 11.806 0.571 -3.642 1.00 92.06 95 LEU A N 1
ATOM 694 C CA . LEU A 1 95 ? 12.268 -0.545 -2.825 1.00 92.06 95 LEU A CA 1
ATOM 695 C C . LEU A 1 95 ? 11.155 -1.100 -1.928 1.00 92.06 95 LEU A C 1
ATOM 697 O O . LEU A 1 95 ? 11.009 -2.314 -1.856 1.00 92.06 95 LEU A O 1
ATOM 701 N N . GLY A 1 96 ? 10.300 -0.255 -1.346 1.00 89.94 96 GLY A N 1
ATOM 702 C CA . GLY A 1 96 ? 9.121 -0.703 -0.597 1.00 89.94 96 GLY A CA 1
ATOM 703 C C . GLY A 1 96 ? 8.159 -1.560 -1.429 1.00 89.94 96 GLY A C 1
ATOM 704 O O . GLY A 1 96 ? 7.671 -2.581 -0.949 1.00 89.94 96 GLY A O 1
ATOM 705 N N . ASN A 1 97 ? 7.940 -1.222 -2.705 1.00 89.25 97 ASN A N 1
ATOM 706 C CA . ASN A 1 97 ? 7.156 -2.062 -3.618 1.00 89.25 97 ASN A CA 1
ATOM 707 C C . ASN A 1 97 ? 7.809 -3.437 -3.827 1.00 89.25 97 ASN A C 1
ATOM 709 O O . ASN A 1 97 ? 7.105 -4.444 -3.853 1.00 89.25 97 ASN A O 1
ATOM 713 N N . LEU A 1 98 ? 9.136 -3.487 -3.982 1.00 90.25 98 LEU A N 1
ATOM 714 C CA . LEU A 1 98 ? 9.871 -4.744 -4.146 1.00 90.25 98 LEU A CA 1
ATOM 715 C C . LEU A 1 98 ? 9.838 -5.585 -2.864 1.00 90.25 98 LEU A C 1
ATOM 717 O O . LEU A 1 98 ? 9.602 -6.784 -2.947 1.00 90.25 98 LEU A O 1
ATOM 721 N N . MET A 1 99 ? 9.991 -4.960 -1.694 1.00 89.81 99 MET A N 1
ATOM 722 C CA . MET A 1 99 ? 9.862 -5.619 -0.391 1.00 89.81 99 MET A CA 1
ATOM 723 C C . MET A 1 99 ? 8.475 -6.238 -0.213 1.00 89.81 99 MET A C 1
ATOM 725 O O . MET A 1 99 ? 8.371 -7.420 0.087 1.00 89.81 99 MET A O 1
ATOM 729 N N . LEU A 1 100 ? 7.407 -5.471 -0.457 1.00 85.62 100 LEU A N 1
ATOM 730 C CA . LEU A 1 100 ? 6.032 -5.972 -0.365 1.00 85.62 100 LEU A CA 1
ATOM 731 C C . LEU A 1 100 ? 5.760 -7.098 -1.366 1.00 85.62 100 LEU A C 1
ATOM 733 O O . LEU A 1 100 ? 5.090 -8.066 -1.027 1.00 85.62 100 LEU A O 1
ATOM 737 N N . THR A 1 101 ? 6.314 -7.002 -2.575 1.00 85.88 101 THR A N 1
ATOM 738 C CA . THR A 1 101 ? 6.202 -8.062 -3.587 1.00 85.88 101 THR A CA 1
ATOM 739 C C . THR A 1 101 ? 6.919 -9.334 -3.140 1.00 85.88 101 THR A C 1
ATOM 741 O O . THR A 1 101 ? 6.346 -10.415 -3.207 1.00 85.88 101 THR A O 1
ATOM 744 N N . ALA A 1 102 ? 8.152 -9.218 -2.639 1.00 87.44 102 ALA A N 1
ATOM 745 C CA . ALA A 1 102 ? 8.895 -10.356 -2.111 1.00 87.44 102 ALA A CA 1
ATOM 746 C C . ALA A 1 102 ? 8.150 -11.000 -0.934 1.00 87.44 102 ALA A C 1
ATOM 748 O O . ALA A 1 102 ? 8.019 -12.217 -0.883 1.00 87.44 102 ALA A O 1
ATOM 749 N N . LEU A 1 103 ? 7.596 -10.190 -0.029 1.00 82.75 103 LEU A N 1
ATOM 750 C CA . LEU A 1 103 ? 6.804 -10.688 1.089 1.00 82.75 103 LEU A CA 1
ATOM 751 C C . LEU A 1 103 ? 5.493 -11.344 0.645 1.00 82.75 103 LEU A C 1
ATOM 753 O O . LEU A 1 103 ? 5.120 -12.337 1.256 1.00 82.75 103 LEU A O 1
ATOM 757 N N . ASP A 1 104 ? 4.820 -10.856 -0.401 1.00 79.19 104 ASP A N 1
ATOM 758 C CA . ASP A 1 104 ? 3.637 -11.517 -0.986 1.00 79.19 104 ASP A CA 1
ATOM 759 C C . ASP A 1 104 ? 3.986 -12.871 -1.614 1.00 79.19 104 ASP A C 1
ATOM 761 O O . ASP A 1 104 ? 3.193 -13.804 -1.541 1.00 79.19 104 ASP A O 1
ATOM 765 N N . ASN A 1 105 ? 5.177 -12.990 -2.205 1.00 79.75 105 ASN A N 1
ATOM 766 C CA . ASN A 1 105 ? 5.658 -14.245 -2.783 1.00 79.75 105 ASN A CA 1
ATOM 767 C C . ASN A 1 105 ? 6.090 -15.253 -1.704 1.00 79.75 105 ASN A C 1
ATOM 769 O O . ASN A 1 105 ? 5.980 -16.459 -1.911 1.00 79.75 105 ASN A O 1
ATOM 773 N N . LEU A 1 106 ? 6.592 -14.770 -0.562 1.00 78.94 106 LEU A N 1
ATOM 774 C CA . LEU A 1 106 ? 7.050 -15.602 0.557 1.00 78.94 106 LEU A CA 1
ATOM 775 C C . LEU A 1 106 ? 5.928 -15.954 1.545 1.00 78.94 106 LEU A C 1
ATOM 777 O O . LEU A 1 106 ? 5.967 -17.011 2.171 1.00 78.94 106 LEU A O 1
ATOM 781 N N . SER A 1 107 ? 4.944 -15.071 1.713 1.00 69.25 107 SER A N 1
ATOM 782 C CA . SER A 1 107 ? 3.879 -15.214 2.708 1.00 69.25 107 SER A CA 1
ATOM 783 C C . SER A 1 107 ? 2.618 -15.769 2.064 1.00 69.25 107 SER A C 1
ATOM 785 O O . SER A 1 107 ? 2.094 -15.209 1.107 1.00 69.25 107 SER A O 1
ATOM 787 N N . VAL A 1 108 ? 2.041 -16.812 2.663 1.00 63.00 108 VAL A N 1
ATOM 788 C CA . VAL A 1 108 ? 0.738 -17.352 2.228 1.00 63.00 108 VAL A CA 1
ATOM 789 C C . VAL A 1 108 ? -0.380 -16.304 2.384 1.00 63.00 108 VAL A C 1
ATOM 791 O O . VAL A 1 108 ? -1.377 -16.337 1.661 1.00 63.00 108 VAL A O 1
ATOM 794 N N . ARG A 1 109 ? -0.212 -15.341 3.307 1.00 67.38 109 ARG A N 1
ATOM 795 C CA . ARG A 1 109 ? -1.200 -14.303 3.623 1.00 67.38 109 ARG A CA 1
ATOM 796 C C . ARG A 1 109 ? -0.617 -12.896 3.400 1.00 67.38 109 ARG A C 1
ATOM 798 O O . ARG A 1 109 ? 0.298 -12.498 4.116 1.00 67.38 109 ARG A O 1
ATOM 805 N N . PRO A 1 110 ? -1.207 -12.079 2.509 1.00 67.44 110 PRO A N 1
ATOM 806 C CA . PRO A 1 110 ? -0.763 -10.700 2.256 1.00 67.44 110 PRO A CA 1
ATOM 807 C C . PRO A 1 110 ? -0.823 -9.775 3.482 1.00 67.44 110 PRO A C 1
ATOM 809 O O . PRO A 1 110 ? -0.112 -8.776 3.554 1.00 67.44 110 PRO A O 1
ATOM 812 N N . LEU A 1 111 ? -1.691 -10.090 4.447 1.00 69.75 111 LEU A N 1
ATOM 813 C CA . LEU A 1 111 ? -1.794 -9.354 5.708 1.00 69.75 111 LEU A CA 1
ATOM 814 C C . LEU A 1 111 ? -0.542 -9.524 6.575 1.00 69.75 111 LEU A C 1
ATOM 816 O O . LEU A 1 111 ? -0.128 -8.568 7.224 1.00 69.75 111 LEU A O 1
ATOM 820 N N . ASP A 1 112 ? 0.089 -10.699 6.544 1.00 72.94 112 ASP A N 1
ATOM 821 C CA . ASP A 1 112 ? 1.298 -10.971 7.325 1.00 72.94 112 ASP A CA 1
ATOM 822 C C . ASP A 1 112 ? 2.468 -10.126 6.793 1.00 72.94 112 ASP A C 1
ATOM 824 O O . ASP A 1 112 ? 3.213 -9.534 7.573 1.00 72.94 112 ASP A O 1
ATOM 828 N N . ALA A 1 113 ? 2.546 -9.953 5.468 1.00 73.81 113 ALA A N 1
ATOM 829 C CA . ALA A 1 113 ? 3.494 -9.049 4.817 1.00 73.81 113 ALA A CA 1
ATOM 830 C C . ALA A 1 113 ? 3.318 -7.587 5.267 1.00 73.81 113 ALA A C 1
ATOM 832 O O . ALA A 1 113 ? 4.299 -6.905 5.570 1.00 73.81 113 ALA A O 1
ATOM 833 N N . ILE A 1 114 ? 2.072 -7.100 5.338 1.00 73.25 114 ILE A N 1
ATOM 834 C CA . ILE A 1 114 ? 1.789 -5.743 5.828 1.00 73.25 114 ILE A CA 1
ATOM 835 C C . ILE A 1 114 ? 2.195 -5.608 7.296 1.00 73.25 114 ILE A C 1
ATOM 837 O O . ILE A 1 114 ? 2.827 -4.615 7.651 1.00 73.25 114 ILE A O 1
ATOM 841 N N . ASN A 1 115 ? 1.841 -6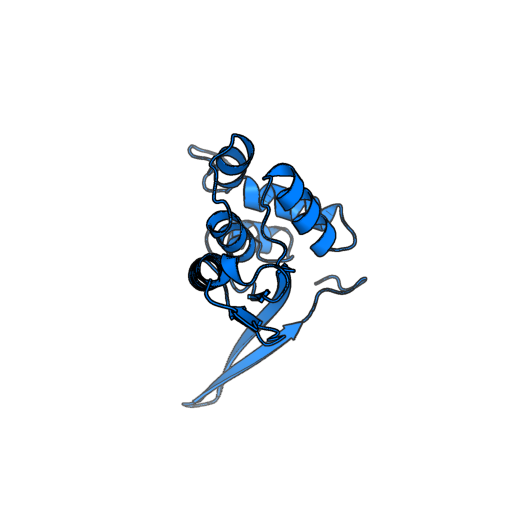.576 8.142 1.00 74.62 115 ASN A N 1
ATOM 842 C CA . ASN A 1 115 ? 2.150 -6.528 9.570 1.00 74.62 115 ASN A CA 1
ATOM 843 C C . ASN A 1 115 ? 3.664 -6.515 9.818 1.00 74.62 115 ASN A C 1
ATOM 845 O O . ASN A 1 115 ? 4.140 -5.666 10.565 1.00 74.62 115 ASN A O 1
ATOM 849 N N . LEU A 1 116 ? 4.430 -7.339 9.099 1.00 76.69 116 LEU A N 1
ATOM 850 C CA . LEU A 1 116 ? 5.890 -7.341 9.197 1.00 76.69 116 LEU A CA 1
ATOM 851 C C . LEU A 1 116 ? 6.500 -5.978 8.829 1.00 76.69 116 LEU A C 1
ATOM 853 O O . LEU A 1 116 ? 7.381 -5.472 9.523 1.00 76.69 116 LEU A O 1
ATOM 857 N N . ILE A 1 117 ? 6.020 -5.358 7.745 1.00 79.94 117 ILE A N 1
ATOM 858 C CA . ILE A 1 117 ? 6.476 -4.021 7.343 1.00 79.94 117 ILE A CA 1
ATOM 859 C C . ILE A 1 117 ? 6.080 -2.971 8.381 1.00 79.94 117 ILE A C 1
ATOM 861 O O . ILE A 1 117 ? 6.875 -2.085 8.679 1.00 79.94 117 ILE A O 1
ATOM 865 N N . ARG A 1 118 ? 4.884 -3.059 8.966 1.00 75.06 118 ARG A N 1
ATOM 866 C CA . ARG A 1 118 ? 4.455 -2.136 10.026 1.00 75.06 118 ARG A CA 1
ATOM 867 C C . ARG A 1 118 ? 5.364 -2.206 11.245 1.00 75.06 118 ARG A C 1
ATOM 869 O O . ARG A 1 118 ? 5.756 -1.151 11.743 1.00 75.06 118 ARG A O 1
ATOM 876 N N . ASP A 1 119 ? 5.726 -3.414 11.668 1.00 77.94 119 ASP A N 1
ATOM 877 C CA . ASP A 1 119 ? 6.637 -3.635 12.791 1.00 77.94 119 ASP A CA 1
ATOM 878 C C . ASP A 1 119 ? 8.030 -3.073 12.479 1.00 77.94 119 ASP A C 1
ATOM 880 O O . ASP A 1 119 ? 8.603 -2.334 13.283 1.00 77.94 119 ASP A O 1
ATOM 884 N N . MET A 1 120 ? 8.539 -3.324 11.267 1.00 78.12 120 MET A N 1
ATOM 885 C CA . MET A 1 120 ? 9.819 -2.780 10.797 1.00 78.12 120 MET A CA 1
ATOM 886 C C . MET A 1 120 ? 9.828 -1.243 10.770 1.00 78.12 120 MET A C 1
ATOM 888 O O . MET A 1 120 ? 10.837 -0.615 11.092 1.00 78.12 120 MET A O 1
ATOM 892 N N . LEU A 1 121 ? 8.707 -0.631 10.382 1.00 76.75 121 LEU A N 1
ATOM 893 C CA . LEU A 1 121 ? 8.552 0.819 10.264 1.00 76.75 121 LEU A CA 1
ATOM 894 C C . LEU A 1 121 ? 8.114 1.498 11.568 1.00 76.75 121 LEU A C 1
ATOM 896 O O . LEU A 1 121 ? 8.007 2.723 11.589 1.00 76.75 121 LEU A O 1
ATOM 900 N N . LYS A 1 122 ? 7.869 0.732 12.640 1.00 71.00 122 LYS A N 1
ATOM 901 C CA . LYS A 1 122 ? 7.336 1.216 13.925 1.00 71.00 122 LYS A CA 1
ATOM 902 C C . LYS A 1 122 ? 6.057 2.054 13.777 1.00 71.00 122 LYS A C 1
ATOM 904 O O . LYS A 1 122 ? 5.833 3.000 14.529 1.00 71.00 122 LYS A O 1
ATOM 909 N N . VAL A 1 123 ? 5.201 1.715 12.811 1.00 66.12 123 VAL A N 1
ATOM 910 C CA . VAL A 1 123 ? 3.931 2.428 12.602 1.00 66.12 123 VAL A CA 1
ATOM 911 C C . VAL A 1 123 ? 2.938 1.993 13.681 1.00 66.12 123 VAL A C 1
ATOM 913 O O . VAL A 1 123 ? 2.363 0.907 13.617 1.00 66.12 123 VAL A O 1
ATOM 916 N N . SER A 1 124 ? 2.739 2.857 14.677 1.00 53.03 124 SER A N 1
ATOM 917 C CA . SER A 1 124 ? 1.941 2.615 15.889 1.00 53.03 124 SER A CA 1
ATOM 918 C C . SER A 1 124 ? 0.423 2.629 15.674 1.00 53.03 124 SER A C 1
ATOM 920 O O . SER A 1 124 ? -0.338 2.277 16.576 1.00 53.03 124 SER A O 1
ATOM 922 N N . MET A 1 125 ? -0.055 3.016 14.490 1.00 52.16 125 MET A N 1
ATOM 923 C CA . MET A 1 125 ? -1.485 3.175 14.247 1.00 52.16 125 MET A CA 1
ATOM 924 C C . MET A 1 125 ? -2.198 1.818 14.163 1.00 52.16 125 MET A C 1
ATOM 926 O O . MET A 1 125 ? -2.065 1.091 13.186 1.00 52.16 125 MET A O 1
ATOM 930 N N . VAL A 1 126 ? -2.999 1.491 15.183 1.00 47.00 126 VAL A N 1
ATOM 931 C CA . VAL A 1 126 ? -3.700 0.205 15.427 1.00 47.00 126 VAL A CA 1
ATOM 932 C C . VAL A 1 126 ? -4.807 -0.111 14.400 1.00 47.00 126 VAL A C 1
ATOM 934 O O . VAL A 1 126 ? -5.589 -1.042 14.571 1.00 47.00 126 VAL A O 1
ATOM 937 N N . THR A 1 127 ? -4.909 0.639 13.305 1.00 50.50 127 THR A N 1
ATOM 938 C CA . THR A 1 127 ? -5.917 0.387 12.274 1.00 50.50 127 THR A CA 1
ATOM 939 C C . THR A 1 127 ? -5.577 -0.878 11.489 1.00 50.50 127 THR A C 1
ATOM 941 O O . THR A 1 127 ? -4.480 -0.956 10.921 1.00 50.50 127 THR A O 1
ATOM 944 N N . PRO A 1 128 ? -6.480 -1.867 11.398 1.00 52.31 128 PRO A N 1
ATOM 945 C CA . PRO A 1 128 ? -6.335 -2.951 10.440 1.00 52.31 128 PRO A CA 1
ATOM 946 C C . PRO A 1 128 ? -6.316 -2.344 9.032 1.00 52.31 128 PRO A C 1
ATOM 948 O O . PRO A 1 128 ? -7.217 -1.583 8.666 1.00 52.31 128 PRO A O 1
ATOM 951 N N . ILE A 1 129 ? -5.269 -2.638 8.261 1.00 59.03 129 ILE A N 1
ATOM 952 C CA . ILE A 1 129 ? -5.243 -2.356 6.826 1.00 59.03 129 ILE A CA 1
ATOM 953 C C . ILE A 1 129 ? -5.620 -3.665 6.149 1.00 59.03 129 ILE A C 1
ATOM 955 O O . ILE A 1 129 ? -4.813 -4.590 6.104 1.00 59.03 129 ILE A O 1
ATOM 959 N N . ASP A 1 130 ? -6.849 -3.745 5.652 1.00 60.00 130 ASP A N 1
ATOM 960 C CA . ASP A 1 130 ? -7.282 -4.858 4.818 1.00 60.00 130 ASP A CA 1
ATOM 961 C C . ASP A 1 130 ? -7.015 -4.516 3.345 1.00 60.00 130 ASP A C 1
ATOM 963 O O . ASP A 1 130 ? -7.306 -3.421 2.853 1.00 60.00 130 ASP A O 1
ATOM 967 N N . LEU A 1 131 ? -6.445 -5.477 2.622 1.00 58.22 131 LEU A N 1
ATOM 968 C CA . LEU A 1 131 ? -6.278 -5.393 1.176 1.00 58.22 131 LEU A CA 1
ATOM 969 C C . LEU A 1 131 ? -7.541 -5.908 0.502 1.00 58.22 131 LEU A C 1
ATOM 971 O O . LEU A 1 131 ? -7.846 -7.104 0.559 1.00 58.22 131 LEU A O 1
ATOM 975 N N . LEU A 1 132 ? -8.231 -5.017 -0.201 1.00 57.94 132 LEU A N 1
ATOM 976 C CA . LEU A 1 132 ? -9.253 -5.418 -1.151 1.00 57.94 132 LEU A CA 1
ATOM 977 C C . LEU A 1 132 ? -8.692 -5.209 -2.546 1.00 57.94 132 LEU A C 1
ATOM 979 O O . LEU A 1 132 ? -8.456 -4.083 -2.986 1.00 57.94 132 LEU A O 1
ATOM 983 N N . MET A 1 133 ? -8.459 -6.306 -3.258 1.00 56.75 133 MET A N 1
ATOM 984 C CA . MET A 1 133 ? -8.082 -6.189 -4.652 1.00 56.75 133 MET A CA 1
ATOM 985 C C . MET A 1 133 ? -9.317 -5.833 -5.456 1.00 56.75 133 MET A C 1
ATOM 987 O O . MET A 1 133 ? -10.305 -6.560 -5.455 1.00 56.75 133 MET A O 1
ATOM 991 N N . VAL A 1 134 ? -9.250 -4.708 -6.152 1.00 57.56 134 VAL A N 1
ATOM 992 C CA . VAL A 1 134 ? -10.355 -4.214 -6.962 1.00 57.56 134 VAL A CA 1
ATOM 993 C C . VAL A 1 134 ? -9.912 -4.226 -8.417 1.00 57.56 134 VAL A C 1
ATOM 995 O O . VAL A 1 134 ? -8.958 -3.545 -8.793 1.00 57.56 134 VAL A O 1
ATOM 998 N N . LYS A 1 135 ? -10.589 -5.023 -9.244 1.00 58.66 135 LYS A N 1
ATOM 999 C CA . LYS A 1 135 ? -10.393 -5.063 -10.693 1.00 58.66 135 LYS A CA 1
ATOM 1000 C C . LYS A 1 135 ? -11.556 -4.340 -11.361 1.00 58.66 135 LYS A C 1
ATOM 1002 O O . LYS A 1 135 ? -12.705 -4.768 -11.264 1.00 58.66 135 LYS A O 1
ATOM 1007 N N . PHE A 1 136 ? -11.237 -3.258 -12.063 1.00 57.53 136 PHE A N 1
ATOM 1008 C CA . PHE A 1 136 ? -12.173 -2.591 -12.959 1.00 57.53 136 PHE A CA 1
ATOM 1009 C C . PHE A 1 136 ? -12.075 -3.226 -14.343 1.00 57.53 136 PHE A C 1
ATOM 1011 O O . PHE A 1 136 ? -10.983 -3.321 -14.904 1.00 57.53 136 PHE A O 1
ATOM 1018 N N . THR A 1 137 ? -13.209 -3.649 -14.894 1.00 58.28 137 THR A N 1
ATOM 1019 C CA . THR A 1 137 ? -13.314 -4.045 -16.302 1.00 58.28 137 THR A CA 1
ATOM 1020 C C . THR A 1 137 ? -14.210 -3.043 -17.009 1.00 58.28 137 THR A C 1
ATOM 1022 O O . THR A 1 137 ? -15.367 -2.865 -16.633 1.00 58.28 137 THR A O 1
ATOM 1025 N N . PHE A 1 138 ? -13.658 -2.371 -18.014 1.00 68.44 138 PHE A N 1
ATOM 1026 C CA . PHE A 1 138 ? -14.373 -1.398 -18.830 1.00 68.44 138 PHE A CA 1
ATOM 1027 C C . PHE A 1 138 ? -14.815 -2.077 -20.122 1.00 68.44 138 PHE A C 1
ATOM 1029 O O . PHE A 1 138 ? -13.991 -2.658 -20.826 1.00 68.44 138 PHE A O 1
ATOM 1036 N N . TYR A 1 139 ? -16.102 -1.994 -20.444 1.00 66.62 139 TYR A N 1
ATOM 1037 C CA . TYR A 1 139 ? -16.641 -2.492 -21.703 1.00 66.62 139 TYR A CA 1
ATOM 1038 C C . TYR A 1 139 ? -17.470 -1.404 -22.380 1.00 66.62 139 TYR A C 1
ATOM 1040 O O . TYR A 1 139 ? -18.394 -0.851 -21.786 1.00 66.62 139 TYR A O 1
ATOM 1048 N N . LYS A 1 140 ? -17.149 -1.092 -23.637 1.00 64.44 140 LYS A N 1
ATOM 1049 C CA . LYS A 1 140 ? -17.942 -0.170 -24.452 1.00 64.44 140 LYS A CA 1
ATOM 1050 C C . LYS A 1 140 ? -19.008 -0.968 -25.198 1.00 64.44 140 LYS A C 1
ATOM 1052 O O . LYS A 1 140 ? -18.674 -1.773 -26.062 1.00 64.44 140 LYS A O 1
ATOM 1057 N N . ARG A 1 141 ? -20.285 -0.730 -24.886 1.00 72.19 141 ARG A N 1
ATOM 1058 C CA . ARG A 1 141 ? -21.428 -1.279 -25.631 1.00 72.19 141 ARG A CA 1
ATOM 1059 C C . ARG A 1 141 ? -22.190 -0.125 -26.276 1.00 72.19 141 ARG A C 1
ATOM 1061 O O . ARG A 1 141 ? -22.868 0.636 -25.588 1.00 72.19 141 ARG A O 1
ATOM 1068 N N . SER A 1 142 ? -22.064 0.012 -27.595 1.00 86.88 142 SER A N 1
ATOM 1069 C CA . SER A 1 142 ? -22.614 1.141 -28.364 1.00 86.88 142 SER A CA 1
ATOM 1070 C C . SER A 1 142 ? -22.065 2.491 -27.857 1.00 86.88 142 SER A C 1
ATOM 1072 O O . SER A 1 142 ? -20.846 2.663 -27.782 1.00 86.88 142 SER A O 1
ATOM 1074 N N . ASN A 1 143 ? -22.942 3.431 -27.478 1.00 78.19 143 ASN A N 1
ATOM 1075 C CA . ASN A 1 143 ? -22.581 4.727 -26.890 1.00 78.19 143 ASN A CA 1
ATOM 1076 C C . ASN A 1 143 ? -22.405 4.690 -25.361 1.00 78.19 143 ASN A C 1
ATOM 1078 O O . ASN A 1 143 ? -22.082 5.716 -24.770 1.00 78.19 143 ASN A O 1
ATOM 1082 N N . ASN A 1 144 ? -22.581 3.531 -24.717 1.00 54.25 144 ASN A N 1
ATOM 1083 C CA . ASN A 1 144 ? -22.475 3.401 -23.266 1.00 54.25 144 ASN A CA 1
ATOM 1084 C C . ASN A 1 144 ? -21.130 2.784 -22.864 1.00 54.25 144 ASN A C 1
ATOM 1086 O O . ASN A 1 144 ? -20.702 1.763 -23.411 1.00 54.25 144 ASN A O 1
ATOM 1090 N N . LEU A 1 145 ? -20.487 3.386 -21.864 1.00 65.81 145 LEU A N 1
ATOM 1091 C CA . LEU A 1 145 ? -19.378 2.779 -21.135 1.00 65.81 145 LEU A CA 1
ATOM 1092 C C . LEU A 1 145 ? -19.950 2.027 -19.932 1.00 65.81 145 LEU A C 1
ATOM 1094 O O . LEU A 1 145 ? -20.511 2.633 -19.024 1.00 65.81 145 LEU A O 1
ATOM 1098 N N . ILE A 1 146 ? -19.805 0.708 -19.929 1.00 74.31 146 ILE A N 1
ATOM 1099 C CA . ILE A 1 146 ? -20.175 -0.150 -18.807 1.00 74.31 146 ILE A CA 1
ATOM 1100 C C . ILE A 1 146 ? -18.913 -0.402 -17.983 1.00 74.31 146 ILE A C 1
ATOM 1102 O O . ILE A 1 146 ? -17.884 -0.825 -18.516 1.00 74.31 146 ILE A O 1
ATOM 1106 N N . VAL A 1 147 ? -18.994 -0.144 -16.679 1.00 66.44 147 VAL A N 1
ATOM 1107 C CA . VAL A 1 147 ? -17.904 -0.376 -15.726 1.00 66.44 147 VAL A CA 1
ATOM 1108 C C . VAL A 1 147 ? -18.313 -1.512 -14.799 1.00 66.44 147 VAL A C 1
ATOM 1110 O O . VAL A 1 147 ? -19.245 -1.370 -14.014 1.00 66.44 147 VAL A O 1
ATOM 1113 N N . HIS A 1 148 ? -17.622 -2.646 -14.885 1.00 66.81 148 HIS A N 1
ATOM 1114 C CA . HIS A 1 148 ? -17.764 -3.741 -13.928 1.00 66.81 148 HIS A CA 1
ATOM 1115 C C . HIS A 1 148 ? -16.696 -3.618 -12.844 1.00 66.81 148 HIS A C 1
ATOM 1117 O O . HIS A 1 148 ? -15.496 -3.662 -13.130 1.00 66.81 148 HIS A O 1
ATOM 1123 N N . LEU A 1 149 ? -17.151 -3.484 -11.599 1.00 55.59 149 LEU A N 1
ATOM 1124 C CA . LEU A 1 149 ? -16.321 -3.512 -10.403 1.00 55.59 149 LEU A CA 1
ATOM 1125 C C . LEU A 1 149 ? -16.331 -4.924 -9.822 1.00 55.59 149 LEU A C 1
ATOM 1127 O O . LEU A 1 149 ? -17.353 -5.370 -9.309 1.00 55.59 149 LEU A O 1
ATOM 1131 N N . PHE A 1 150 ? -15.192 -5.607 -9.859 1.00 60.09 150 PHE A N 1
ATOM 1132 C CA . PHE A 1 150 ? -15.008 -6.844 -9.109 1.00 60.09 150 PHE A CA 1
ATOM 1133 C C . PHE A 1 150 ? -14.044 -6.601 -7.956 1.00 60.09 150 PHE A C 1
ATOM 1135 O O . PHE A 1 150 ? -12.902 -6.193 -8.170 1.00 60.09 150 PHE A O 1
ATOM 1142 N N . ALA A 1 151 ? -14.505 -6.853 -6.735 1.00 58.56 151 ALA A N 1
ATOM 1143 C CA . ALA A 1 151 ? -13.691 -6.780 -5.535 1.00 58.56 151 ALA A CA 1
ATOM 1144 C C . ALA A 1 151 ? -13.441 -8.193 -5.003 1.00 58.56 151 ALA A C 1
ATOM 1146 O O . ALA A 1 151 ? -14.380 -8.919 -4.687 1.00 58.56 151 ALA A O 1
ATOM 1147 N N . PHE A 1 152 ? -12.172 -8.571 -4.895 1.00 59.44 152 PHE A N 1
ATOM 1148 C CA . PHE A 1 152 ? -11.743 -9.845 -4.341 1.00 59.44 152 PHE A CA 1
ATOM 1149 C C . PHE A 1 152 ? -10.883 -9.586 -3.112 1.00 59.44 152 PHE A C 1
ATOM 1151 O O . PHE A 1 152 ? -9.885 -8.860 -3.158 1.00 59.44 152 PHE A O 1
ATOM 1158 N N . ARG A 1 153 ? -11.251 -10.213 -1.997 1.00 57.66 153 ARG A N 1
ATOM 1159 C CA . ARG A 1 153 ? -10.354 -10.335 -0.853 1.00 57.66 153 ARG A CA 1
ATOM 1160 C C . ARG A 1 153 ? -9.429 -11.513 -1.140 1.00 57.66 153 ARG A C 1
ATOM 1162 O O . ARG A 1 153 ? -9.920 -12.631 -1.288 1.00 57.66 153 ARG A O 1
ATOM 1169 N N . LYS A 1 154 ? -8.113 -11.284 -1.231 1.00 56.19 154 LYS A N 1
ATOM 1170 C CA . LYS A 1 154 ? -7.151 -12.393 -1.340 1.00 56.19 154 LYS A CA 1
ATOM 1171 C C . LYS A 1 154 ? -7.236 -13.195 -0.037 1.00 56.19 154 LYS A C 1
ATOM 1173 O O . LYS A 1 154 ? -6.821 -12.732 1.021 1.00 56.19 154 LYS A O 1
ATOM 1178 N N . THR A 1 155 ? -7.866 -14.359 -0.124 1.00 50.88 155 THR A N 1
ATOM 1179 C CA . THR A 1 155 ? -7.905 -15.401 0.907 1.00 50.88 155 THR A CA 1
ATOM 1180 C C . THR A 1 155 ? -7.161 -16.617 0.347 1.00 50.88 155 THR A C 1
ATOM 1182 O O . THR A 1 155 ? -6.983 -16.703 -0.870 1.00 50.88 155 THR A O 1
ATOM 1185 N N . ASN A 1 156 ? -6.627 -17.477 1.223 1.00 40.16 156 ASN A N 1
ATOM 1186 C CA . ASN A 1 156 ? -5.705 -18.565 0.865 1.00 40.16 156 ASN A CA 1
ATOM 1187 C C . ASN A 1 156 ? -6.114 -19.297 -0.431 1.00 40.16 156 ASN A C 1
ATOM 1189 O O . ASN A 1 156 ? -7.252 -19.743 -0.547 1.00 40.16 156 ASN A O 1
ATOM 1193 N N . GLY A 1 157 ? -5.173 -19.462 -1.368 1.00 37.34 157 GLY A N 1
ATOM 1194 C CA . GLY A 1 157 ? -5.321 -20.379 -2.509 1.00 37.34 157 GLY A CA 1
ATOM 1195 C C . GLY A 1 157 ? -5.747 -19.777 -3.854 1.00 37.34 157 GLY A C 1
ATOM 1196 O O . GLY A 1 157 ? -5.823 -20.522 -4.825 1.00 37.34 157 GLY A O 1
ATOM 1197 N N . PHE A 1 158 ? -5.977 -18.465 -3.963 1.00 39.03 158 PHE A N 1
ATOM 1198 C CA . PHE A 1 158 ? -6.192 -17.829 -5.270 1.00 39.03 158 PHE A CA 1
ATOM 1199 C C . PHE A 1 158 ? -4.871 -17.345 -5.882 1.00 39.03 158 PHE A C 1
ATOM 1201 O O . PHE A 1 158 ? -4.329 -16.312 -5.479 1.00 39.03 158 PHE A O 1
ATOM 1208 N N . SER A 1 159 ? -4.383 -18.091 -6.872 1.00 36.69 159 SER A N 1
ATOM 1209 C CA . SER A 1 159 ? -3.443 -17.586 -7.878 1.00 36.69 159 SER A CA 1
ATOM 1210 C C . SER A 1 159 ? -4.215 -16.861 -8.987 1.00 36.69 159 SER A C 1
ATOM 1212 O O . SER A 1 159 ? -5.370 -17.194 -9.253 1.00 36.69 159 SER A O 1
ATOM 1214 N N . TYR A 1 160 ? -3.588 -15.836 -9.570 1.00 48.25 160 TYR A N 1
ATOM 1215 C CA . TYR A 1 160 ? -4.164 -14.959 -10.600 1.00 48.25 160 TYR A CA 1
ATOM 1216 C C . TYR A 1 160 ? -4.307 -15.621 -11.964 1.00 48.25 160 TYR A C 1
ATOM 1218 O O . TYR A 1 160 ? -3.419 -16.428 -12.311 1.00 48.25 160 TYR A O 1
#

pLDDT: mean 73.97, std 14.06, range [36.16, 94.19]

Organism: Photobacterium damsela subsp. piscicida (NCBI:txid38294)

Sequence (160 aa):
MVNTNTSNKKIVAIGGGHGLGRILSSLSDYGSQVTGIVATTDNGGSTGRIRACQGGIAWGYTRNCINQLITEPSVGSMIFEYRFRGNGELNGHNLGNLMLTALDNLSVRPLDAINLIRDMLKVSMVTPIDLLMVKFTFYKRSNNLIVHLFAFRKTNGFSY